Protein AF-A0A973P1N2-F1 (afdb_monomer_lite)

Structure (mmCIF, N/CA/C/O backbone):
data_AF-A0A973P1N2-F1
#
_entry.id   AF-A0A973P1N2-F1
#
loop_
_atom_site.group_PDB
_atom_site.id
_atom_site.type_symbol
_atom_site.label_atom_id
_atom_site.label_alt_id
_atom_site.label_comp_id
_atom_site.label_asym_id
_atom_site.label_entity_id
_atom_site.label_seq_id
_atom_site.pdbx_PDB_ins_code
_atom_site.Cartn_x
_atom_site.Cartn_y
_atom_site.Cartn_z
_atom_site.occupancy
_atom_site.B_iso_or_equiv
_atom_site.auth_seq_id
_atom_site.auth_comp_id
_atom_site.auth_asym_id
_atom_site.auth_atom_id
_atom_site.pdbx_PDB_model_num
ATOM 1 N N . MET A 1 1 ? -23.567 17.445 12.019 1.00 39.81 1 MET A N 1
ATOM 2 C CA . MET A 1 1 ? -22.654 16.500 12.685 1.00 39.81 1 MET A CA 1
ATOM 3 C C . MET A 1 1 ? -22.615 15.278 11.797 1.00 39.81 1 MET A C 1
ATOM 5 O O . MET A 1 1 ? -23.673 14.730 11.534 1.00 39.81 1 MET A O 1
ATOM 9 N N . SER A 1 2 ? -21.466 14.972 11.200 1.00 42.50 2 SER A N 1
ATOM 10 C CA . SER A 1 2 ? -21.333 13.781 10.362 1.00 42.50 2 SER A CA 1
ATOM 11 C C . SER A 1 2 ? -21.149 12.600 11.303 1.00 42.50 2 SER A C 1
ATOM 13 O O . SER A 1 2 ? -20.092 12.501 11.921 1.00 42.50 2 SER A O 1
ATOM 15 N N . ASP A 1 3 ? -22.180 11.774 11.470 1.00 46.12 3 ASP A N 1
ATOM 16 C CA . ASP A 1 3 ? -22.059 10.527 12.222 1.00 46.12 3 ASP A CA 1
ATOM 17 C C . ASP A 1 3 ? -21.000 9.660 11.540 1.00 46.12 3 ASP A C 1
ATOM 19 O O . ASP A 1 3 ? -21.154 9.207 10.403 1.00 46.12 3 ASP A O 1
ATOM 23 N N . LEU A 1 4 ? -19.863 9.519 12.215 1.00 53.62 4 LEU A N 1
ATOM 24 C CA . LEU A 1 4 ? -18.711 8.781 11.730 1.00 53.62 4 LEU A CA 1
ATOM 25 C C . LEU A 1 4 ? -18.984 7.285 11.925 1.00 53.62 4 LEU A C 1
ATOM 27 O O . LEU A 1 4 ? -18.571 6.689 12.913 1.00 53.62 4 LEU A O 1
ATOM 31 N N . ALA A 1 5 ? -19.709 6.680 10.984 1.00 58.25 5 ALA A N 1
ATOM 32 C CA . ALA A 1 5 ? -19.913 5.236 10.938 1.00 58.25 5 ALA A CA 1
ATOM 33 C C . ALA A 1 5 ? -18.650 4.552 10.377 1.00 58.25 5 ALA A C 1
ATOM 35 O O . ALA A 1 5 ? -18.522 4.325 9.173 1.00 58.25 5 ALA A O 1
ATOM 36 N N . LEU A 1 6 ? -17.681 4.269 11.249 1.00 64.19 6 LEU A N 1
ATOM 37 C CA . LEU A 1 6 ? -16.462 3.537 10.903 1.00 64.19 6 LEU A CA 1
ATOM 38 C C . LEU A 1 6 ? -16.732 2.029 10.904 1.00 64.19 6 LEU A C 1
ATOM 40 O O . LEU A 1 6 ? -16.883 1.417 11.953 1.00 64.19 6 LEU A O 1
ATOM 44 N N . ASN A 1 7 ? -16.754 1.415 9.720 1.00 76.75 7 ASN A N 1
ATOM 45 C CA . ASN A 1 7 ? -16.804 -0.040 9.592 1.00 76.75 7 ASN A CA 1
ATOM 46 C C . ASN A 1 7 ? -15.374 -0.610 9.643 1.00 76.75 7 ASN A C 1
ATOM 48 O O . ASN A 1 7 ? -14.664 -0.625 8.632 1.00 76.75 7 ASN A O 1
ATOM 52 N N . SER A 1 8 ? -14.953 -1.069 10.822 1.00 74.88 8 SER A N 1
ATOM 53 C CA . SER A 1 8 ? -13.633 -1.673 11.063 1.00 74.88 8 SER A CA 1
ATOM 54 C C . SER A 1 8 ? -13.334 -2.850 10.131 1.00 74.88 8 SER A C 1
ATOM 56 O O . SER A 1 8 ? -12.218 -2.977 9.625 1.00 74.88 8 SER A O 1
ATOM 58 N N . GLN A 1 9 ? -14.343 -3.661 9.814 1.00 77.25 9 GLN A N 1
ATOM 59 C CA . GLN A 1 9 ? -14.194 -4.819 8.939 1.00 77.25 9 GLN A CA 1
ATOM 60 C C . GLN A 1 9 ? -13.959 -4.418 7.477 1.00 77.25 9 GLN A C 1
ATOM 62 O O . GLN A 1 9 ? -13.152 -5.042 6.786 1.00 77.25 9 GLN A O 1
ATOM 67 N N . ALA A 1 10 ? -14.597 -3.339 7.013 1.00 79.06 10 ALA A N 1
ATOM 68 C CA . ALA A 1 10 ? -14.320 -2.770 5.695 1.00 79.06 10 ALA A CA 1
ATOM 69 C C . ALA A 1 10 ? -12.896 -2.192 5.612 1.00 79.06 10 ALA A C 1
ATOM 71 O O . ALA A 1 10 ? -12.207 -2.406 4.615 1.00 79.06 10 ALA A O 1
ATOM 72 N N . LEU A 1 11 ? -12.429 -1.515 6.669 1.00 80.56 11 LEU A N 1
ATOM 73 C CA . LEU A 1 11 ? -11.068 -0.968 6.744 1.00 80.56 11 LEU A CA 1
ATOM 74 C C . LEU A 1 11 ? -9.999 -2.067 6.762 1.00 80.56 11 LEU A C 1
ATOM 76 O O . LEU A 1 11 ? -9.022 -1.979 6.020 1.00 80.56 11 LEU A O 1
ATOM 80 N N . SER A 1 12 ? -10.215 -3.134 7.533 1.00 79.69 12 SER A N 1
ATOM 81 C CA . SER A 1 12 ? -9.320 -4.297 7.558 1.00 79.69 12 SER A CA 1
ATOM 82 C C . SER A 1 12 ? -9.282 -5.028 6.206 1.00 79.69 12 SER A C 1
ATOM 84 O O . SER A 1 12 ? -8.211 -5.407 5.720 1.00 79.69 12 SER A O 1
ATOM 86 N N . GLY A 1 13 ? -10.433 -5.172 5.536 1.00 81.88 13 GLY A N 1
ATOM 87 C CA . GLY A 1 13 ? -10.498 -5.734 4.183 1.00 81.88 13 GLY A CA 1
ATOM 88 C C . GLY A 1 13 ? -9.761 -4.878 3.146 1.00 81.88 13 GLY A C 1
ATOM 89 O O . GLY A 1 13 ? -9.065 -5.406 2.271 1.00 81.88 13 GLY A O 1
ATOM 90 N N . PHE A 1 14 ? -9.856 -3.553 3.268 1.00 84.25 14 PHE A N 1
ATOM 91 C CA . PHE A 1 14 ? -9.120 -2.615 2.425 1.00 84.25 14 PHE A CA 1
ATOM 92 C C . PHE A 1 14 ? -7.603 -2.698 2.662 1.00 84.25 14 PHE A C 1
ATOM 94 O O . PHE A 1 14 ? -6.856 -2.870 1.698 1.00 84.25 14 PHE A O 1
ATOM 101 N N . ALA A 1 15 ? -7.150 -2.690 3.921 1.00 84.38 15 ALA A N 1
ATOM 102 C CA . ALA A 1 15 ? -5.742 -2.889 4.276 1.00 84.38 15 ALA A CA 1
ATOM 103 C C . ALA A 1 15 ? -5.189 -4.211 3.717 1.00 84.38 15 ALA A C 1
ATOM 105 O O . ALA A 1 15 ? -4.139 -4.234 3.075 1.00 84.38 15 ALA A O 1
ATOM 106 N N . SER A 1 16 ? -5.945 -5.303 3.859 1.00 83.56 16 SER A N 1
ATOM 107 C CA . SER A 1 16 ? -5.576 -6.618 3.317 1.00 83.56 16 SER A CA 1
ATOM 108 C C . SER A 1 16 ? -5.426 -6.605 1.792 1.00 83.56 16 SER A C 1
ATOM 110 O O . SER A 1 16 ? -4.525 -7.241 1.241 1.00 83.56 16 SER A O 1
ATOM 112 N N . THR A 1 17 ? -6.297 -5.870 1.097 1.00 86.38 17 THR A N 1
ATOM 113 C CA . THR A 1 17 ? -6.225 -5.711 -0.362 1.00 86.38 17 THR A CA 1
ATOM 114 C C . THR A 1 17 ? -4.967 -4.947 -0.765 1.00 86.38 17 THR A C 1
ATOM 116 O O . THR A 1 17 ? -4.267 -5.373 -1.681 1.00 86.38 17 THR A O 1
ATOM 119 N N . LEU A 1 18 ? -4.636 -3.870 -0.048 1.00 85.25 18 LEU A N 1
ATOM 120 C CA . LEU A 1 18 ? -3.416 -3.099 -0.283 1.00 85.25 18 LEU A CA 1
ATOM 121 C C . LEU A 1 18 ? -2.157 -3.934 -0.038 1.00 85.25 18 LEU A C 1
ATOM 123 O O . LEU A 1 18 ? -1.258 -3.922 -0.873 1.00 85.25 18 LEU A O 1
ATOM 127 N N . HIS A 1 19 ? -2.110 -4.717 1.042 1.00 81.69 19 HIS A N 1
ATOM 128 C CA . HIS A 1 19 ? -0.987 -5.616 1.314 1.00 81.69 19 HIS A CA 1
ATOM 129 C C . HIS A 1 19 ? -0.780 -6.661 0.214 1.00 81.69 19 HIS A C 1
ATOM 131 O O . HIS A 1 19 ? 0.360 -6.945 -0.150 1.00 81.69 19 HIS A O 1
ATOM 137 N N . ARG A 1 20 ? -1.865 -7.212 -0.348 1.00 83.88 20 ARG A N 1
ATOM 138 C CA . ARG A 1 20 ? -1.770 -8.149 -1.476 1.00 83.88 20 ARG A 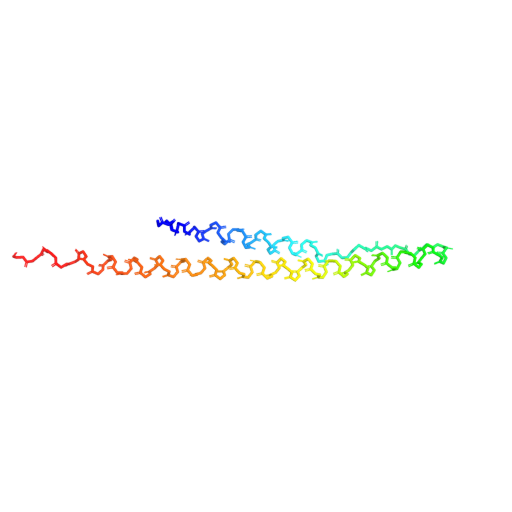CA 1
ATOM 139 C C . ARG A 1 20 ? -1.226 -7.457 -2.729 1.00 83.88 20 ARG A C 1
ATOM 141 O O . ARG A 1 20 ? -0.301 -7.974 -3.341 1.00 83.88 20 ARG A O 1
ATOM 148 N N . LEU A 1 21 ? -1.732 -6.261 -3.037 1.00 80.94 21 LEU A N 1
ATOM 149 C CA . LEU A 1 21 ? -1.277 -5.458 -4.174 1.00 80.94 21 LEU A CA 1
ATOM 150 C C . LEU A 1 21 ? 0.222 -5.117 -4.075 1.00 80.94 21 LEU A C 1
ATOM 152 O O . LEU A 1 21 ? 0.952 -5.214 -5.055 1.00 80.94 21 LEU A O 1
ATOM 156 N N . VAL A 1 22 ? 0.695 -4.765 -2.875 1.00 80.12 22 VAL A N 1
ATOM 157 C CA . VAL A 1 22 ? 2.119 -4.516 -2.585 1.00 80.12 22 VAL A CA 1
ATOM 158 C C . VAL A 1 22 ? 2.979 -5.752 -2.859 1.00 80.12 22 VAL A C 1
ATOM 160 O O . VAL A 1 22 ? 4.075 -5.625 -3.404 1.00 80.12 22 VAL A O 1
ATOM 163 N N . GLY A 1 23 ? 2.484 -6.943 -2.505 1.00 75.44 23 GLY A N 1
ATOM 164 C CA . GLY A 1 23 ? 3.157 -8.208 -2.798 1.00 75.44 23 GLY A CA 1
ATOM 165 C C . GLY A 1 23 ? 3.299 -8.472 -4.298 1.00 75.44 23 GLY A C 1
ATOM 166 O O . GLY A 1 23 ? 4.364 -8.901 -4.739 1.00 75.44 23 GLY A O 1
ATOM 167 N N . ASP A 1 24 ? 2.270 -8.153 -5.084 1.00 72.69 24 ASP A N 1
ATOM 168 C CA . ASP A 1 24 ? 2.283 -8.342 -6.540 1.00 72.69 24 ASP A CA 1
ATOM 169 C C . ASP A 1 24 ? 3.274 -7.390 -7.241 1.00 72.69 24 ASP A C 1
ATOM 171 O O . ASP A 1 24 ? 3.939 -7.784 -8.199 1.00 72.69 24 ASP A O 1
ATOM 175 N N . PHE A 1 25 ? 3.453 -6.167 -6.725 1.00 67.69 25 PHE A N 1
ATOM 176 C CA . PHE A 1 25 ? 4.425 -5.194 -7.248 1.00 67.69 25 PHE A CA 1
ATOM 177 C C . PHE A 1 25 ? 5.888 -5.486 -6.880 1.00 67.69 25 PHE A C 1
ATOM 179 O O . PHE A 1 25 ? 6.784 -4.790 -7.351 1.00 67.69 25 PHE A O 1
ATOM 186 N N . ALA A 1 26 ? 6.171 -6.501 -6.059 1.00 65.88 26 ALA A N 1
ATOM 187 C CA . ALA A 1 26 ? 7.541 -6.831 -5.663 1.00 65.88 26 ALA A CA 1
ATOM 188 C C . ALA A 1 26 ? 8.359 -7.536 -6.767 1.00 65.88 26 ALA A C 1
ATOM 190 O O . ALA A 1 26 ? 9.546 -7.804 -6.570 1.00 65.88 26 ALA A O 1
ATOM 191 N N . GLN A 1 27 ? 7.749 -7.870 -7.909 1.00 66.00 27 GLN A N 1
ATOM 192 C CA . GLN A 1 27 ? 8.414 -8.575 -9.006 1.00 66.00 27 GLN A CA 1
ATOM 193 C C . GLN A 1 27 ? 9.005 -7.575 -10.014 1.00 66.00 27 GLN A C 1
ATOM 195 O O . GLN A 1 27 ? 8.244 -6.895 -10.701 1.00 66.00 27 GLN A O 1
ATOM 200 N N . PRO A 1 28 ? 10.341 -7.478 -10.142 1.00 61.03 28 PRO A N 1
ATOM 201 C CA . PRO A 1 28 ? 10.948 -6.606 -11.138 1.00 61.03 28 PRO A CA 1
ATOM 202 C C . PRO A 1 28 ? 10.693 -7.129 -12.557 1.00 61.03 28 PRO A C 1
ATOM 204 O O . PRO A 1 28 ? 10.738 -8.338 -12.809 1.00 61.03 28 PRO A O 1
ATOM 207 N N . VAL A 1 29 ? 10.493 -6.213 -13.506 1.00 63.62 29 VAL A N 1
ATOM 208 C CA . VAL A 1 29 ? 10.461 -6.555 -14.930 1.00 63.62 29 VAL A CA 1
ATOM 209 C C . VAL A 1 29 ? 11.893 -6.847 -15.385 1.00 63.62 29 VAL A C 1
ATOM 211 O O . VAL A 1 29 ? 12.726 -5.949 -15.505 1.00 63.62 29 VAL A O 1
ATOM 214 N N . TYR A 1 30 ? 12.208 -8.123 -15.608 1.00 56.81 30 TYR A N 1
ATOM 215 C CA . TYR A 1 30 ? 13.508 -8.527 -16.141 1.00 56.81 30 TYR A CA 1
ATOM 216 C C . TYR A 1 30 ? 13.559 -8.330 -17.657 1.00 56.81 30 TYR A C 1
ATOM 218 O O . TYR A 1 30 ? 12.740 -8.883 -18.392 1.00 56.81 30 TYR A O 1
ATOM 226 N N . PHE A 1 31 ? 14.584 -7.621 -18.126 1.00 65.00 31 PHE A N 1
ATOM 227 C CA . PHE A 1 31 ? 14.915 -7.523 -19.545 1.00 65.00 31 PHE A CA 1
ATOM 228 C C . PHE A 1 31 ? 16.176 -8.335 -19.847 1.00 65.00 31 PHE A C 1
ATOM 230 O O . PHE A 1 31 ? 17.132 -8.336 -19.072 1.00 65.00 31 PHE A O 1
ATOM 237 N N . SER A 1 32 ? 16.174 -9.045 -20.977 1.00 68.31 32 SER A N 1
ATOM 238 C CA . SER A 1 32 ? 17.384 -9.685 -21.497 1.00 68.31 32 SER A CA 1
ATOM 239 C C . SER A 1 32 ? 18.230 -8.656 -22.252 1.00 68.31 32 SER A C 1
ATOM 241 O O . SER A 1 32 ? 17.655 -7.835 -22.972 1.00 68.31 32 SER A O 1
ATOM 243 N N . PRO A 1 33 ? 19.568 -8.698 -22.125 1.00 66.38 33 PRO A N 1
ATOM 244 C CA . PRO A 1 33 ? 20.444 -7.798 -22.861 1.00 66.38 33 PRO A CA 1
ATOM 245 C C . PRO A 1 33 ? 20.282 -7.999 -24.371 1.00 66.38 33 PRO A C 1
ATOM 247 O O . PRO A 1 33 ? 20.154 -9.124 -24.863 1.00 66.38 33 PRO A O 1
ATOM 250 N N . VAL A 1 34 ? 20.290 -6.890 -25.103 1.00 74.25 34 VAL A N 1
ATOM 251 C CA . VAL A 1 34 ? 20.166 -6.840 -26.565 1.00 74.25 34 VAL A CA 1
ATOM 252 C C . VAL A 1 34 ? 21.515 -6.519 -27.197 1.00 74.25 34 VAL A C 1
ATOM 254 O O . VAL A 1 34 ? 22.350 -5.851 -26.601 1.00 74.25 34 VAL A O 1
ATOM 257 N N . CYS A 1 35 ? 21.739 -6.974 -28.432 1.00 76.44 35 CYS A N 1
ATOM 258 C CA . CYS A 1 35 ? 23.028 -6.852 -29.128 1.00 76.44 35 CYS A CA 1
ATOM 259 C C . CYS A 1 35 ? 23.409 -5.421 -29.565 1.00 76.44 35 CYS A C 1
ATOM 261 O O . CYS A 1 35 ? 24.337 -5.256 -30.351 1.00 76.44 35 CYS A O 1
ATOM 263 N N . SER A 1 36 ? 22.682 -4.396 -29.123 1.00 81.00 36 SER A N 1
ATOM 264 C CA . SER A 1 36 ? 22.922 -2.995 -29.463 1.00 81.00 36 SER A CA 1
ATOM 265 C C . SER A 1 36 ? 23.176 -2.212 -28.187 1.00 81.00 36 SER A C 1
ATOM 267 O O . SER A 1 36 ? 22.311 -2.184 -27.316 1.00 81.00 36 SER A O 1
ATOM 269 N N . ASP A 1 37 ? 24.333 -1.554 -28.110 1.00 80.12 37 ASP A N 1
ATOM 270 C CA . ASP A 1 37 ? 24.749 -0.794 -26.927 1.00 80.12 37 ASP A CA 1
ATOM 271 C C . ASP A 1 37 ? 23.749 0.321 -26.585 1.00 80.12 37 ASP A C 1
ATOM 273 O O . ASP A 1 37 ? 23.337 0.443 -25.439 1.00 80.12 37 ASP A O 1
ATOM 277 N N . VAL A 1 38 ? 23.256 1.052 -27.594 1.00 80.69 38 VAL A N 1
ATOM 278 C CA . VAL A 1 38 ? 22.248 2.115 -27.409 1.00 80.69 38 VAL A CA 1
ATOM 279 C C . VAL A 1 38 ? 20.936 1.556 -26.852 1.00 80.69 38 VAL A C 1
ATOM 281 O O . VAL A 1 38 ? 20.394 2.090 -25.891 1.00 80.69 38 VAL A O 1
ATOM 284 N N . LEU A 1 39 ? 20.439 0.448 -27.414 1.00 80.12 39 LEU A N 1
ATOM 285 C CA . LEU A 1 39 ? 19.215 -0.182 -26.907 1.00 80.12 39 LEU A CA 1
ATOM 286 C C . LEU A 1 39 ? 19.413 -0.762 -25.499 1.00 80.12 39 LEU A C 1
ATOM 288 O O . LEU A 1 39 ? 18.466 -0.812 -24.718 1.00 80.12 39 LEU A O 1
ATOM 292 N N . ASN A 1 40 ? 20.626 -1.204 -25.169 1.00 83.25 40 ASN A N 1
ATOM 293 C CA . ASN A 1 40 ? 20.954 -1.729 -23.850 1.00 83.25 40 ASN A CA 1
ATOM 294 C C . ASN A 1 40 ? 21.035 -0.612 -22.791 1.00 83.25 40 ASN A C 1
ATOM 296 O O . ASN A 1 40 ? 20.575 -0.809 -21.663 1.00 83.25 40 ASN A O 1
ATOM 300 N N . ASP A 1 41 ? 21.545 0.565 -23.158 1.00 83.44 41 ASP A N 1
ATOM 301 C CA . ASP A 1 41 ? 21.538 1.763 -22.309 1.00 83.44 41 ASP A CA 1
ATOM 302 C C . ASP A 1 41 ? 20.107 2.272 -22.068 1.00 83.44 41 ASP A C 1
ATOM 304 O O . ASP A 1 41 ? 19.726 2.522 -20.919 1.00 83.44 41 ASP A O 1
ATOM 308 N N . ASP A 1 42 ? 19.279 2.338 -23.116 1.00 81.88 42 ASP A N 1
ATOM 309 C CA . ASP A 1 42 ? 17.866 2.726 -23.007 1.00 81.88 42 ASP A CA 1
ATOM 310 C C . ASP A 1 42 ? 17.072 1.746 -22.125 1.00 81.88 42 ASP A C 1
ATOM 312 O O . ASP A 1 42 ? 16.308 2.166 -21.251 1.00 81.88 42 ASP A O 1
ATOM 316 N N . LEU A 1 43 ? 17.288 0.434 -22.291 1.00 82.75 43 LEU A N 1
ATOM 317 C CA . LEU A 1 43 ? 16.688 -0.594 -21.431 1.00 82.75 43 LEU A CA 1
ATOM 318 C C . LEU A 1 43 ? 17.157 -0.475 -19.979 1.00 82.75 43 LEU A C 1
ATOM 320 O O . LEU A 1 43 ? 16.357 -0.668 -19.063 1.00 82.75 43 LEU A O 1
ATOM 324 N N . SER A 1 44 ? 18.425 -0.132 -19.756 1.00 81.25 44 SER A N 1
ATOM 325 C CA . SER A 1 44 ? 18.972 0.061 -18.411 1.00 81.25 44 SER A CA 1
ATOM 326 C C . SER A 1 44 ? 18.362 1.285 -17.723 1.00 81.25 44 SER A C 1
ATOM 328 O O . SER A 1 44 ? 17.982 1.206 -16.551 1.00 81.25 44 SER A O 1
ATOM 330 N N . MET A 1 45 ? 18.197 2.400 -18.445 1.00 84.31 45 MET A N 1
ATOM 331 C CA . MET A 1 45 ? 17.491 3.581 -17.934 1.00 84.31 45 MET A CA 1
ATOM 332 C C . MET A 1 45 ? 16.016 3.288 -17.643 1.00 84.31 45 MET A C 1
ATOM 334 O O . MET A 1 45 ? 15.505 3.693 -16.592 1.00 84.31 45 MET A O 1
ATOM 338 N N . LEU A 1 46 ? 15.339 2.562 -18.535 1.00 82.88 46 LEU A N 1
ATOM 339 C CA . LEU A 1 46 ? 13.948 2.163 -18.342 1.00 82.88 46 LEU A CA 1
ATOM 340 C C . LEU A 1 46 ? 13.793 1.265 -17.110 1.00 82.88 46 LEU A C 1
ATOM 342 O O . LEU A 1 46 ? 12.939 1.542 -16.273 1.00 82.88 46 LEU A O 1
ATOM 346 N N . ALA A 1 47 ? 14.650 0.255 -16.951 1.00 80.12 47 ALA A N 1
ATOM 347 C CA . ALA A 1 47 ? 14.642 -0.635 -15.791 1.00 80.12 47 ALA A CA 1
ATOM 348 C C . ALA A 1 47 ? 14.927 0.116 -14.479 1.00 80.12 47 ALA A C 1
ATOM 350 O O . ALA A 1 47 ? 14.288 -0.144 -13.459 1.00 80.12 47 ALA A O 1
ATOM 351 N N . GLY A 1 48 ? 15.853 1.082 -14.495 1.00 79.75 48 GLY A N 1
ATOM 352 C CA . GLY A 1 48 ? 16.114 1.946 -13.342 1.00 79.75 48 GLY A CA 1
ATOM 353 C C . GLY A 1 48 ? 14.909 2.816 -12.969 1.00 79.75 48 GLY A C 1
ATOM 354 O O . GLY A 1 48 ? 14.580 2.944 -11.789 1.00 79.75 48 GLY A O 1
ATOM 355 N N . THR A 1 49 ? 14.224 3.373 -13.970 1.00 82.50 49 THR A N 1
ATOM 356 C CA . THR A 1 49 ? 13.012 4.186 -13.778 1.00 82.50 49 THR A CA 1
ATOM 357 C C . THR A 1 49 ? 11.846 3.345 -13.262 1.00 82.50 49 THR A C 1
ATOM 359 O O . THR A 1 49 ? 11.167 3.756 -12.320 1.00 82.50 49 THR A O 1
ATOM 362 N N 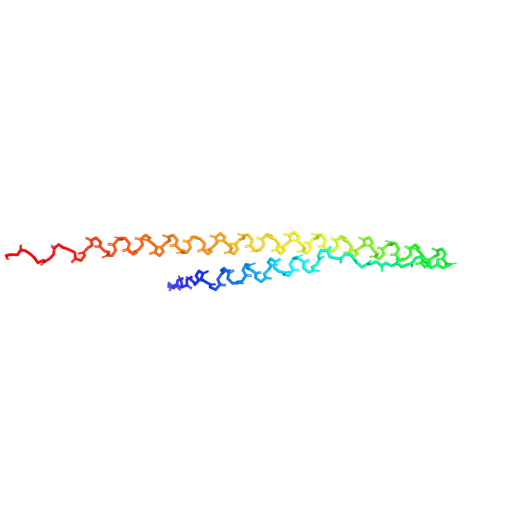. ASP A 1 50 ? 11.642 2.157 -13.836 1.00 79.81 50 ASP A N 1
ATOM 363 C CA . ASP A 1 50 ? 10.618 1.197 -13.415 1.00 79.81 50 ASP A CA 1
ATOM 364 C C . ASP A 1 50 ? 10.817 0.795 -11.952 1.00 79.81 50 ASP A C 1
ATOM 366 O O . ASP A 1 50 ? 9.901 0.928 -11.141 1.00 79.81 50 ASP A O 1
ATOM 370 N N . LYS A 1 51 ? 12.054 0.449 -11.574 1.00 78.50 51 LYS A N 1
ATOM 371 C CA . LYS A 1 51 ? 12.402 0.144 -10.185 1.00 78.50 51 LYS A CA 1
ATOM 372 C C . LYS A 1 51 ? 12.099 1.305 -9.236 1.00 78.50 51 LYS A C 1
ATOM 374 O O . LYS A 1 51 ? 11.465 1.095 -8.208 1.00 78.50 51 LYS A O 1
ATOM 379 N N . ALA A 1 52 ? 12.515 2.528 -9.570 1.00 81.19 52 ALA A N 1
ATOM 380 C CA . ALA A 1 52 ? 12.275 3.693 -8.714 1.00 81.19 52 ALA A CA 1
ATOM 381 C C . ALA A 1 52 ? 10.773 4.003 -8.549 1.00 81.19 52 ALA A C 1
ATOM 383 O O . ALA A 1 52 ? 10.322 4.387 -7.462 1.00 81.19 52 ALA A O 1
ATOM 384 N N . CYS A 1 53 ? 9.993 3.817 -9.618 1.00 80.44 53 CYS A N 1
ATOM 385 C CA . CYS A 1 53 ? 8.538 3.934 -9.593 1.00 80.44 53 CYS A CA 1
ATOM 386 C C . CYS A 1 53 ? 7.912 2.846 -8.707 1.00 80.44 53 CYS A C 1
ATOM 388 O O . CYS A 1 53 ? 7.114 3.163 -7.823 1.00 80.44 53 CYS A O 1
ATOM 390 N N . GLY A 1 54 ? 8.331 1.590 -8.891 1.00 79.44 54 GLY A N 1
ATOM 391 C CA . GLY A 1 54 ? 7.901 0.440 -8.098 1.00 79.44 54 GLY A CA 1
ATOM 392 C C . GLY A 1 54 ? 8.186 0.616 -6.608 1.00 79.44 54 GLY A C 1
ATOM 393 O O . GLY A 1 54 ? 7.274 0.467 -5.797 1.00 79.44 54 GLY A O 1
ATOM 394 N N . ASP A 1 55 ? 9.400 1.038 -6.244 1.00 81.62 55 ASP A N 1
ATOM 395 C CA . ASP A 1 55 ? 9.793 1.303 -4.854 1.00 81.62 55 ASP A CA 1
ATOM 396 C C . ASP A 1 55 ? 8.926 2.415 -4.223 1.00 81.62 55 ASP A C 1
ATOM 398 O O . ASP A 1 55 ? 8.475 2.305 -3.077 1.00 81.62 55 ASP A O 1
ATOM 402 N N . SER A 1 56 ? 8.632 3.477 -4.984 1.00 82.75 56 SER A N 1
ATOM 403 C CA . SER A 1 56 ? 7.787 4.591 -4.526 1.00 82.75 56 SER A CA 1
ATOM 404 C C . SER A 1 56 ? 6.325 4.169 -4.329 1.00 82.75 56 SER A C 1
ATOM 406 O O . SER A 1 56 ? 5.722 4.478 -3.298 1.00 82.75 56 SER A O 1
ATOM 408 N N . LEU A 1 57 ? 5.762 3.429 -5.289 1.00 82.25 57 LEU A N 1
ATOM 409 C CA . LEU A 1 57 ? 4.417 2.849 -5.207 1.00 82.25 57 LEU A CA 1
ATOM 410 C C . LEU A 1 57 ? 4.298 1.880 -4.030 1.00 82.25 57 LEU A C 1
ATOM 412 O O . LEU A 1 57 ? 3.335 1.959 -3.267 1.00 82.25 57 LEU A O 1
ATOM 416 N N . HIS A 1 58 ? 5.295 1.015 -3.843 1.00 83.81 58 HIS A N 1
ATOM 417 C CA . HIS A 1 58 ? 5.359 0.073 -2.731 1.00 83.81 58 HIS A CA 1
ATOM 418 C C . HIS A 1 58 ? 5.325 0.805 -1.384 1.00 83.81 58 HIS A C 1
ATOM 420 O O . HIS A 1 58 ? 4.522 0.462 -0.511 1.00 83.81 58 HIS A O 1
ATOM 426 N N . SER A 1 59 ? 6.151 1.843 -1.220 1.00 83.94 59 SER A N 1
ATOM 427 C CA . SER A 1 59 ? 6.200 2.654 0.002 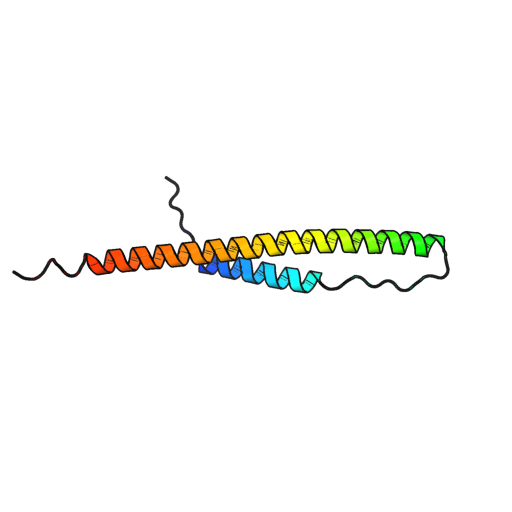1.00 83.94 59 SER A CA 1
ATOM 428 C C . SER A 1 59 ? 4.862 3.350 0.287 1.00 83.94 59 SER A C 1
ATOM 430 O O . SER A 1 59 ? 4.339 3.287 1.408 1.00 83.94 59 SER A O 1
ATOM 432 N N . TYR A 1 60 ? 4.253 3.947 -0.742 1.00 84.31 60 TYR A N 1
ATOM 433 C CA . TYR A 1 60 ? 2.956 4.611 -0.626 1.00 84.31 60 TYR A CA 1
ATOM 434 C C . TYR A 1 60 ? 1.840 3.639 -0.217 1.00 84.31 60 TYR A C 1
ATOM 436 O O . TYR A 1 60 ? 1.130 3.883 0.761 1.00 84.31 60 TYR A O 1
ATOM 444 N N . LEU A 1 61 ? 1.710 2.512 -0.922 1.00 85.75 61 LEU A N 1
ATOM 445 C CA . LEU A 1 61 ? 0.677 1.509 -0.653 1.00 85.75 61 LEU A CA 1
ATOM 446 C C . LEU A 1 61 ? 0.863 0.845 0.719 1.00 85.75 61 LEU A C 1
ATOM 448 O O . LEU A 1 61 ? -0.121 0.621 1.421 1.00 85.75 61 LEU A O 1
ATOM 452 N N . THR A 1 62 ? 2.107 0.601 1.140 1.00 84.81 62 THR A N 1
ATOM 453 C CA . THR A 1 62 ? 2.422 0.082 2.483 1.00 84.81 62 THR A CA 1
ATOM 454 C C . THR A 1 62 ? 2.001 1.059 3.577 1.00 84.81 62 THR A C 1
ATOM 456 O O . THR A 1 62 ? 1.407 0.661 4.583 1.00 84.81 62 THR A O 1
ATOM 459 N N . THR A 1 63 ? 2.271 2.350 3.372 1.00 88.25 63 THR A N 1
ATOM 460 C CA . THR A 1 63 ? 1.853 3.407 4.300 1.00 88.25 63 THR A CA 1
ATOM 461 C C . THR A 1 63 ? 0.331 3.474 4.392 1.00 88.25 63 THR A C 1
ATOM 463 O O . THR A 1 63 ? -0.222 3.533 5.490 1.00 88.25 63 THR A O 1
ATOM 466 N N . LEU A 1 64 ? -0.358 3.405 3.249 1.00 86.94 64 LEU A N 1
ATOM 467 C CA . LE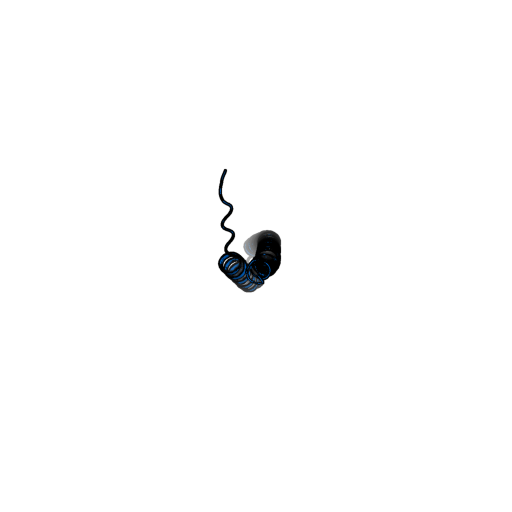U A 1 64 ? -1.817 3.427 3.194 1.00 86.94 64 LEU A CA 1
ATOM 468 C C . LEU A 1 64 ? -2.437 2.204 3.886 1.00 86.94 64 LEU A C 1
ATOM 470 O O . LEU A 1 64 ? -3.400 2.357 4.636 1.00 86.94 64 LEU A O 1
ATOM 474 N N . ALA A 1 65 ? -1.866 1.014 3.685 1.00 82.94 65 ALA A N 1
ATOM 475 C CA . ALA A 1 65 ? -2.310 -0.209 4.348 1.00 82.94 65 ALA A CA 1
ATOM 476 C C . ALA A 1 65 ? -2.148 -0.108 5.872 1.00 82.94 65 ALA A C 1
ATOM 478 O O . ALA A 1 65 ? -3.091 -0.361 6.618 1.00 82.94 65 ALA A O 1
ATOM 479 N N . SER A 1 66 ? -0.990 0.383 6.324 1.00 85.38 66 SER A N 1
ATOM 480 C CA . SER A 1 66 ? -0.700 0.590 7.748 1.00 85.38 66 SER A CA 1
ATOM 481 C C . SER A 1 66 ? -1.663 1.591 8.395 1.00 85.38 66 SER A C 1
ATOM 483 O O . SER A 1 66 ? -2.109 1.396 9.527 1.00 85.38 66 SER A O 1
ATOM 485 N N . LEU A 1 67 ? -2.013 2.662 7.675 1.00 89.88 67 LEU A N 1
ATOM 486 C CA . LEU A 1 67 ? -2.990 3.644 8.138 1.00 89.88 67 LEU A CA 1
ATOM 487 C C . LEU A 1 67 ? -4.397 3.039 8.239 1.00 89.88 67 LEU A C 1
ATOM 489 O O . LEU A 1 67 ? -5.094 3.281 9.224 1.00 89.88 67 LEU A O 1
ATOM 493 N N . ALA A 1 68 ? -4.807 2.250 7.245 1.00 84.94 68 ALA A N 1
ATOM 494 C CA . ALA A 1 68 ? -6.096 1.567 7.252 1.00 84.94 68 ALA A CA 1
ATOM 495 C C . ALA A 1 68 ? -6.202 0.557 8.410 1.00 84.94 68 ALA A C 1
ATOM 497 O O . ALA A 1 68 ? -7.224 0.536 9.098 1.00 84.94 68 ALA A O 1
ATOM 498 N N . ASP A 1 69 ? -5.136 -0.192 8.702 1.00 83.50 69 ASP A N 1
ATOM 499 C CA . ASP A 1 69 ? -5.059 -1.079 9.870 1.00 83.50 69 ASP A CA 1
ATOM 500 C C . ASP A 1 69 ? -5.163 -0.315 11.195 1.00 83.50 69 ASP A C 1
ATOM 502 O O . ASP A 1 69 ? -5.873 -0.734 12.115 1.00 83.50 69 ASP A O 1
ATOM 506 N N . ALA A 1 70 ? -4.467 0.819 11.314 1.00 86.62 70 ALA A N 1
ATOM 507 C CA . ALA A 1 70 ? -4.539 1.658 12.506 1.00 86.62 70 ALA A CA 1
ATOM 508 C C . ALA A 1 70 ? -5.957 2.216 12.716 1.00 86.62 70 ALA A C 1
ATOM 510 O O . ALA A 1 70 ? -6.470 2.194 13.836 1.00 86.62 70 ALA A O 1
ATOM 511 N N . ALA A 1 71 ? -6.609 2.659 11.638 1.00 82.81 71 ALA A N 1
ATOM 512 C CA . ALA A 1 71 ? -7.985 3.139 11.675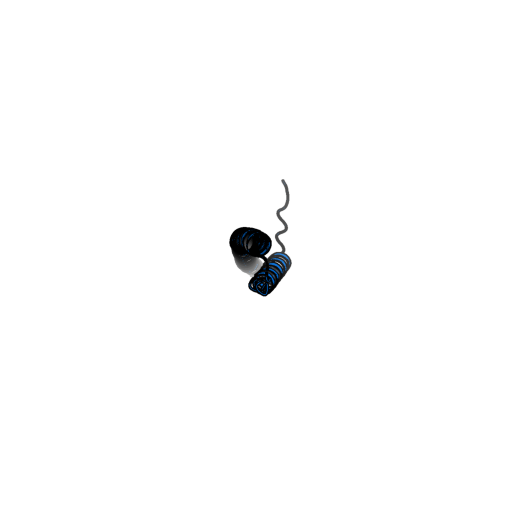 1.00 82.81 71 ALA A CA 1
ATOM 513 C C . ALA A 1 71 ? -8.976 2.025 12.053 1.00 82.81 71 ALA A C 1
ATOM 515 O O . ALA A 1 71 ? -9.859 2.255 12.879 1.00 82.81 71 ALA A O 1
ATOM 516 N N . ALA A 1 72 ? -8.806 0.814 11.508 1.00 80.44 72 ALA A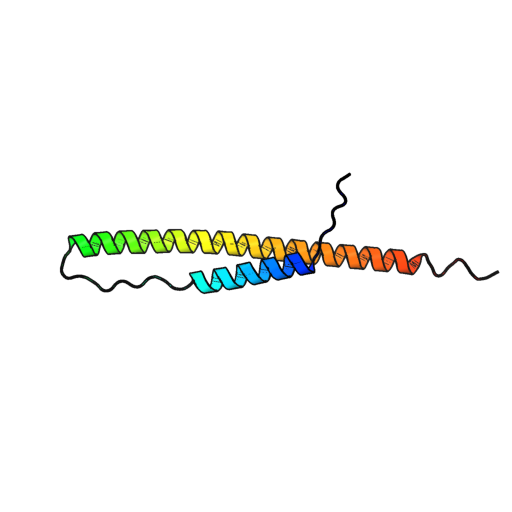 N 1
ATOM 517 C CA . ALA A 1 72 ? -9.629 -0.344 11.857 1.00 80.44 72 ALA A CA 1
ATOM 518 C C . ALA A 1 72 ? -9.525 -0.673 13.354 1.00 80.44 72 ALA A C 1
ATOM 520 O O . ALA A 1 72 ? -10.544 -0.782 14.034 1.00 80.44 72 ALA A O 1
ATOM 521 N N . LYS A 1 73 ? -8.299 -0.732 13.892 1.00 85.38 73 LYS A N 1
ATOM 522 C CA . LYS A 1 73 ? -8.056 -0.979 15.323 1.00 85.38 73 LYS A CA 1
ATOM 523 C C . LYS A 1 73 ? -8.649 0.106 16.215 1.00 85.38 73 LYS A C 1
ATOM 525 O O . LYS A 1 73 ? -9.211 -0.209 17.260 1.00 85.38 73 LYS A O 1
ATOM 530 N N . ALA A 1 74 ? -8.527 1.374 15.824 1.00 86.00 74 ALA A N 1
ATOM 531 C CA . ALA A 1 74 ? -9.119 2.476 16.577 1.00 86.00 74 ALA A CA 1
ATOM 532 C C . ALA A 1 74 ? -10.653 2.370 16.615 1.00 86.00 74 ALA A C 1
ATOM 534 O O . ALA A 1 74 ? -11.248 2.555 17.675 1.00 86.00 74 ALA A O 1
ATOM 535 N N . ALA A 1 75 ? -11.283 2.020 15.489 1.00 82.00 75 ALA A N 1
ATOM 536 C CA . ALA A 1 75 ? -12.723 1.785 15.420 1.00 82.00 75 ALA A CA 1
ATOM 537 C C . ALA A 1 75 ? -13.158 0.622 16.329 1.00 82.00 75 ALA A C 1
ATOM 539 O O . ALA A 1 75 ? -14.047 0.800 17.157 1.00 82.00 75 ALA A O 1
ATOM 540 N N . GLU A 1 76 ? -12.465 -0.521 16.279 1.00 83.50 76 GLU A N 1
ATOM 541 C CA . GLU A 1 76 ? -12.752 -1.662 17.165 1.00 83.50 76 GLU A CA 1
ATOM 542 C C . GLU A 1 76 ? -12.600 -1.313 18.652 1.00 83.50 76 GLU A C 1
ATOM 544 O O . GLU A 1 76 ? -13.394 -1.752 19.484 1.00 83.50 76 GLU A O 1
ATOM 549 N N . GLN A 1 77 ? -11.587 -0.519 19.010 1.00 86.00 77 GLN A N 1
ATOM 550 C CA . GLN A 1 77 ? -11.393 -0.073 20.390 1.00 86.00 77 GLN A CA 1
ATOM 551 C C . GLN A 1 77 ? -12.522 0.845 20.862 1.00 86.00 77 GLN A C 1
ATOM 553 O O . GLN A 1 77 ? -12.969 0.701 22.002 1.00 86.00 77 GLN A O 1
ATOM 558 N N . MET A 1 78 ? -12.995 1.757 20.007 1.00 84.12 78 MET A N 1
ATOM 559 C CA . MET A 1 78 ? -14.148 2.608 20.315 1.00 84.12 78 MET A CA 1
ATOM 560 C C . MET A 1 78 ? -15.418 1.773 20.499 1.00 84.12 78 MET A C 1
ATOM 562 O O . MET A 1 78 ? -16.102 1.939 21.508 1.00 84.12 78 MET A O 1
ATOM 566 N N . ASP A 1 79 ? -15.679 0.812 19.610 1.00 82.38 79 ASP A N 1
ATOM 567 C CA . ASP A 1 79 ? -16.829 -0.092 19.726 1.00 82.38 79 ASP A CA 1
ATOM 568 C C . ASP A 1 79 ? -16.789 -0.896 21.035 1.00 82.38 79 ASP A C 1
ATOM 570 O O . ASP A 1 79 ? -17.795 -1.021 21.737 1.00 82.38 79 ASP A O 1
ATOM 574 N N . GLN A 1 80 ? -15.612 -1.398 21.425 1.00 84.38 80 GLN A N 1
ATOM 575 C CA . GLN A 1 80 ? -15.437 -2.116 22.690 1.00 84.38 80 GLN A CA 1
ATOM 576 C C . GLN A 1 80 ? -15.646 -1.224 23.920 1.00 84.38 80 GLN A C 1
ATOM 578 O O . GLN A 1 80 ? -16.177 -1.697 24.928 1.00 84.38 80 GLN A O 1
ATOM 583 N N . GLN A 1 81 ? -15.209 0.037 23.877 1.00 84.56 81 GLN A N 1
ATOM 584 C CA . GLN A 1 81 ? -15.428 0.994 24.967 1.00 84.56 81 GLN A CA 1
ATOM 585 C C . GLN A 1 81 ? -16.916 1.323 25.108 1.00 84.56 81 GLN A C 1
ATOM 587 O O . GLN A 1 81 ? -17.463 1.178 26.201 1.00 84.56 81 GLN A O 1
ATOM 592 N N . LEU A 1 82 ? -17.591 1.631 23.998 1.00 80.12 82 LEU A N 1
ATOM 593 C CA . LEU A 1 82 ? -19.032 1.889 23.967 1.00 80.12 82 LEU A CA 1
ATOM 594 C C . LEU A 1 82 ? -19.840 0.681 24.464 1.00 80.12 82 LEU A C 1
ATOM 596 O O . LEU A 1 82 ? -20.763 0.833 25.267 1.00 80.12 82 LEU A O 1
ATOM 600 N N . ALA A 1 83 ? -19.465 -0.537 24.060 1.00 79.69 83 ALA A N 1
ATOM 601 C CA . ALA A 1 83 ? -20.113 -1.758 24.533 1.00 79.69 83 ALA A CA 1
ATOM 602 C C . ALA A 1 83 ? -19.950 -1.960 26.052 1.00 79.69 83 ALA A C 1
ATOM 604 O O . ALA A 1 83 ? -20.901 -2.377 26.720 1.00 79.69 83 ALA A O 1
ATOM 605 N N . LYS A 1 84 ? -18.774 -1.644 26.618 1.00 80.56 84 LYS A N 1
ATOM 606 C CA . LYS A 1 84 ? -18.518 -1.705 28.071 1.00 80.56 84 LYS A CA 1
ATOM 607 C C . LYS A 1 84 ? -19.317 -0.653 28.842 1.00 80.56 84 LYS A C 1
ATOM 609 O O . LYS A 1 84 ? -19.866 -0.958 29.899 1.00 80.56 84 LYS A O 1
ATOM 614 N N . GLU A 1 85 ? -19.419 0.563 28.317 1.00 76.81 85 GLU A N 1
ATOM 615 C CA . GLU A 1 85 ? -20.202 1.639 28.935 1.00 76.81 85 GLU A CA 1
ATOM 616 C C . GLU A 1 85 ? -21.711 1.339 28.917 1.00 76.81 85 GLU A C 1
ATOM 618 O O . GLU A 1 85 ? -22.393 1.523 29.931 1.00 76.81 85 GLU A O 1
ATOM 623 N N . GLY A 1 86 ? -22.224 0.792 27.809 1.00 65.25 86 GLY A N 1
ATOM 624 C CA . GLY A 1 86 ? -23.630 0.403 27.671 1.00 65.25 86 GLY A CA 1
ATOM 625 C C . GLY A 1 86 ? -24.037 -0.778 28.559 1.00 65.25 86 GLY A C 1
ATOM 626 O O . GLY A 1 86 ? -25.146 -0.805 29.095 1.00 65.25 86 GLY A O 1
ATOM 627 N N . SER A 1 87 ? -23.132 -1.734 28.787 1.00 60.03 87 SER A N 1
ATOM 628 C CA . SER A 1 87 ? -23.387 -2.885 29.667 1.00 60.03 87 SER A CA 1
ATOM 629 C C . SER A 1 87 ? -23.313 -2.543 31.164 1.00 60.03 87 SER A C 1
ATOM 631 O O . SER A 1 87 ? -23.925 -3.238 31.974 1.00 60.03 87 SER A O 1
ATOM 633 N N . GLY A 1 88 ? -22.662 -1.437 31.544 1.00 55.97 88 GLY A N 1
ATOM 634 C CA . GLY A 1 88 ? -22.633 -0.939 32.925 1.00 55.97 88 GLY A CA 1
ATOM 635 C C . GLY A 1 88 ? -23.903 -0.202 33.380 1.00 55.97 88 GLY A C 1
ATOM 636 O O . GLY A 1 88 ? -24.199 -0.185 34.575 1.00 55.97 88 GLY A O 1
ATOM 637 N N . HIS A 1 89 ? -24.683 0.380 32.460 1.00 53.22 89 HIS A N 1
ATOM 638 C CA . HIS A 1 89 ? -25.858 1.201 32.802 1.00 53.22 89 HIS A CA 1
ATOM 639 C C . HIS A 1 89 ? -27.185 0.426 32.903 1.00 53.22 89 HIS A C 1
ATOM 641 O O . HIS A 1 89 ? -28.103 0.883 33.583 1.00 53.22 89 HIS A O 1
ATOM 647 N N . HIS A 1 90 ? -27.303 -0.761 32.299 1.00 50.41 90 HIS A N 1
ATOM 648 C CA . HIS A 1 90 ? -28.566 -1.518 32.284 1.00 50.41 90 HIS A CA 1
ATOM 649 C C . HIS A 1 90 ? -28.813 -2.427 33.507 1.00 50.41 90 HIS A C 1
ATOM 651 O O . HIS A 1 90 ? -29.896 -2.994 33.628 1.00 50.41 90 HIS A O 1
ATOM 657 N N . GLY A 1 91 ? -27.860 -2.551 34.438 1.00 44.72 91 GLY A N 1
ATOM 658 C CA . GLY A 1 91 ? -27.960 -3.465 35.588 1.00 44.72 91 GLY A CA 1
ATOM 659 C C . GLY A 1 91 ? -28.494 -2.871 36.899 1.00 44.72 91 GLY A C 1
ATOM 660 O O . GLY A 1 91 ? -28.572 -3.592 37.888 1.00 44.72 91 GLY A O 1
ATOM 661 N N . ARG A 1 92 ? -28.829 -1.572 36.957 1.00 48.38 92 ARG A N 1
ATOM 662 C CA . ARG A 1 92 ? -29.078 -0.860 38.232 1.00 48.38 92 ARG A CA 1
ATOM 663 C C . ARG A 1 92 ? -30.473 -0.243 38.399 1.00 48.38 92 ARG A C 1
ATOM 665 O O . ARG A 1 92 ? -30.612 0.696 39.177 1.00 48.38 92 ARG A O 1
ATOM 672 N N . VAL A 1 93 ? -31.484 -0.746 37.681 1.00 51.19 93 VAL A N 1
ATOM 673 C CA . VAL A 1 93 ? -32.851 -0.169 37.693 1.00 51.19 93 VAL A CA 1
ATOM 674 C C . VAL A 1 93 ? -33.944 -1.143 38.174 1.00 51.19 93 VAL A C 1
ATOM 676 O O . VAL A 1 93 ? -35.096 -0.751 38.267 1.00 51.19 93 VAL A O 1
ATOM 679 N N . PHE A 1 94 ? -33.628 -2.378 38.580 1.00 49.97 94 PHE A N 1
ATOM 680 C CA . PHE A 1 94 ? -34.647 -3.289 39.134 1.00 49.97 94 PHE A CA 1
ATOM 681 C C . PHE A 1 94 ? -34.169 -3.970 40.419 1.00 49.97 94 PHE A C 1
ATOM 683 O O . PHE A 1 94 ? -33.744 -5.121 40.411 1.00 49.97 94 PHE A O 1
ATOM 690 N N . ALA A 1 95 ? -34.219 -3.223 41.519 1.00 43.69 95 ALA A N 1
ATOM 691 C CA . ALA A 1 95 ? -34.247 -3.754 42.878 1.00 43.69 95 ALA A CA 1
ATOM 692 C C . ALA A 1 95 ? -34.957 -2.720 43.769 1.00 43.69 95 ALA A C 1
ATOM 694 O O . ALA A 1 95 ? -34.307 -1.947 44.471 1.00 43.69 95 ALA A O 1
ATOM 695 N N . GLU A 1 96 ? -36.284 -2.669 43.647 1.00 39.16 96 GLU A N 1
ATOM 696 C CA . GLU A 1 96 ? -37.190 -2.235 44.722 1.00 39.16 96 GLU A CA 1
ATOM 697 C C . GLU A 1 96 ? -37.773 -3.480 45.394 1.00 39.16 96 GLU A C 1
ATOM 699 O O . GLU A 1 96 ? -38.056 -4.457 44.658 1.00 39.16 96 GLU A O 1
#

Foldseek 3Di:
DPPPPDDLVVLLVLLVVLVVVLVVLPDQDDDDADPDPVVNVVVVVVSVVSVVVSVVSSVVSNVSSVVSNVSSVVVVVVVVVVVVVVVVPPPPDDDD

Sequence (96 aa):
MSDLALNSQALSGFASTLHRLVGDFAQPVYFSPVCSDVLNDDLSMLAGTDKACGDSLHSYLTTLASLADAAAKAAEQMDQQLAKEGSGHHGRVFAE

Radius of gyration: 24.76 Å; chains: 1; bounding box: 62×26×74 Å

Secondary structure (DSSP, 8-state):
-------HHHHHHHHHHHHHHHHHTTS-------S-HHHHHHHHHHHHHHHHHHHHHHHHHHHHHHHHHHHHHHHHHHHHHHHHHHHHHTTSS---

pLDDT: mean 74.86, std 12.95, range [39.16, 89.88]